Protein AF-A0A7J9Q6W5-F1 (afdb_monomer)

Mean predicted aligned error: 6.59 Å

Sequence (90 aa):
DRNQKYAEKIMEELKEKVPGLRIESDFKHNTIPSKVKDAEIMRIPYVIVVGDNEEKDKTIAVRTRGDKKIQQFSVKDFSAKLGKEIKERE

Structure (mmCIF, N/CA/C/O backbone):
data_AF-A0A7J9Q6W5-F1
#
_entry.id   AF-A0A7J9Q6W5-F1
#
loop_
_atom_site.group_PDB
_atom_site.id
_atom_site.type_symbol
_atom_site.label_atom_id
_atom_site.label_alt_id
_atom_site.label_comp_id
_atom_site.label_asym_id
_atom_site.label_entity_id
_atom_site.label_seq_id
_atom_site.pdbx_PDB_ins_code
_atom_site.Cartn_x
_atom_site.Cartn_y
_atom_site.Cartn_z
_atom_site.occupancy
_atom_site.B_iso_or_equiv
_atom_site.auth_seq_id
_atom_site.auth_comp_id
_atom_site.auth_asym_id
_atom_site.auth_atom_id
_atom_site.pdbx_PDB_model_num
ATOM 1 N N . ASP A 1 1 ? 17.468 -3.242 -2.441 1.00 54.22 1 ASP A N 1
ATOM 2 C CA . ASP A 1 1 ? 18.053 -2.338 -1.437 1.00 54.22 1 ASP A CA 1
ATOM 3 C C . ASP A 1 1 ? 17.504 -0.924 -1.381 1.00 54.22 1 ASP A C 1
ATOM 5 O O . ASP A 1 1 ? 17.040 -0.556 -0.314 1.00 54.22 1 ASP A O 1
ATOM 9 N N . ARG A 1 2 ? 17.522 -0.113 -2.449 1.00 65.31 2 ARG A N 1
ATOM 10 C CA . ARG A 1 2 ? 17.174 1.321 -2.319 1.00 65.31 2 ARG A CA 1
ATOM 11 C C . ARG A 1 2 ? 15.737 1.573 -1.837 1.00 65.31 2 ARG A C 1
ATOM 13 O O . ARG A 1 2 ? 15.545 2.310 -0.881 1.00 65.31 2 ARG A O 1
ATOM 20 N N . ASN A 1 3 ? 14.775 0.838 -2.385 1.00 70.25 3 ASN A N 1
ATOM 21 C CA . ASN A 1 3 ? 13.342 1.069 -2.168 1.00 70.25 3 ASN A CA 1
ATOM 22 C C . ASN A 1 3 ? 12.757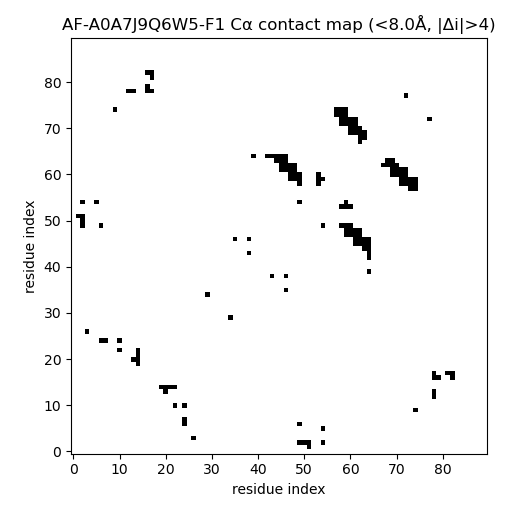 0.328 -0.959 1.00 70.25 3 ASN A C 1
ATOM 24 O O . ASN A 1 3 ? 11.578 0.475 -0.638 1.00 70.25 3 ASN A O 1
ATOM 28 N N . GLN A 1 4 ? 13.571 -0.493 -0.289 1.00 77.31 4 GLN A N 1
ATOM 29 C CA . GLN A 1 4 ? 13.120 -1.336 0.815 1.00 77.31 4 GLN A CA 1
ATOM 30 C C . GLN A 1 4 ? 12.710 -0.495 2.024 1.00 77.31 4 GLN A C 1
ATOM 32 O O . GLN A 1 4 ? 11.603 -0.653 2.531 1.00 77.31 4 GLN A O 1
ATOM 37 N N . LYS A 1 5 ? 13.535 0.495 2.387 1.00 81.12 5 LYS A N 1
ATOM 38 C CA . LYS A 1 5 ? 13.234 1.436 3.476 1.00 81.12 5 LYS A CA 1
ATOM 39 C C . LYS A 1 5 ? 11.948 2.221 3.230 1.00 81.12 5 LYS A C 1
ATOM 41 O O . LYS A 1 5 ? 11.194 2.485 4.163 1.00 81.12 5 LYS A O 1
ATOM 46 N N . TYR A 1 6 ? 11.699 2.611 1.981 1.00 81.62 6 TYR A N 1
ATOM 47 C CA . TYR A 1 6 ? 10.491 3.346 1.630 1.00 81.62 6 TYR A CA 1
ATOM 48 C C . TYR A 1 6 ? 9.246 2.457 1.724 1.00 81.62 6 TYR A C 1
ATOM 50 O O . TYR A 1 6 ? 8.248 2.859 2.318 1.00 81.62 6 TYR A O 1
ATOM 58 N N . ALA A 1 7 ? 9.323 1.222 1.227 1.00 80.81 7 ALA A N 1
ATOM 59 C CA . ALA A 1 7 ? 8.242 0.251 1.354 1.00 80.81 7 ALA A CA 1
ATOM 60 C C . ALA A 1 7 ? 7.935 -0.114 2.818 1.00 80.81 7 ALA A C 1
ATOM 62 O O . ALA A 1 7 ? 6.764 -0.184 3.180 1.00 80.81 7 ALA A O 1
ATOM 63 N N . GLU A 1 8 ? 8.953 -0.301 3.666 1.00 83.12 8 GLU A N 1
ATOM 64 C CA . GLU A 1 8 ? 8.765 -0.537 5.107 1.00 83.12 8 GLU A CA 1
ATOM 65 C C . GLU A 1 8 ? 8.062 0.643 5.781 1.00 83.12 8 GLU A C 1
ATOM 67 O O . GLU A 1 8 ? 7.073 0.451 6.484 1.00 83.12 8 GLU A O 1
ATOM 72 N N . LYS A 1 9 ? 8.480 1.875 5.474 1.00 84.94 9 LYS A N 1
ATOM 73 C CA . LYS A 1 9 ? 7.838 3.079 6.010 1.00 84.94 9 LYS A CA 1
ATOM 74 C C . LYS A 1 9 ? 6.364 3.188 5.612 1.00 84.94 9 LYS A C 1
ATOM 76 O O . LYS A 1 9 ? 5.522 3.533 6.437 1.00 84.94 9 LYS A O 1
ATOM 81 N N . ILE A 1 10 ? 6.041 2.886 4.354 1.00 83.19 10 ILE A N 1
ATOM 82 C CA . ILE A 1 10 ? 4.649 2.845 3.886 1.00 83.19 10 ILE A CA 1
ATOM 83 C C . ILE A 1 10 ? 3.869 1.755 4.614 1.00 83.19 10 ILE A C 1
ATOM 85 O O . ILE A 1 10 ? 2.720 1.971 4.988 1.00 83.19 10 ILE A O 1
ATOM 89 N N . MET A 1 11 ? 4.478 0.588 4.810 1.00 82.81 11 MET A N 1
ATOM 90 C CA . MET A 1 11 ? 3.857 -0.527 5.511 1.00 82.81 11 MET A CA 1
ATOM 91 C C . MET A 1 11 ? 3.495 -0.152 6.950 1.00 82.81 11 MET A C 1
ATOM 93 O O . MET A 1 11 ? 2.381 -0.449 7.377 1.00 82.81 11 MET A O 1
ATOM 97 N N . GLU A 1 12 ? 4.399 0.511 7.674 1.00 84.88 12 GLU A N 1
ATOM 98 C CA . GLU A 1 12 ? 4.133 1.031 9.019 1.00 84.88 12 GLU A CA 1
ATOM 99 C C . GLU A 1 12 ? 3.015 2.076 9.004 1.00 84.88 12 GLU A C 1
ATOM 101 O O . GLU A 1 12 ? 2.033 1.901 9.721 1.00 84.88 12 GLU A O 1
ATOM 106 N N . GLU A 1 13 ? 3.081 3.085 8.124 1.00 84.31 13 GLU A N 1
ATOM 107 C CA . GLU A 1 13 ? 2.020 4.099 8.010 1.00 84.31 13 GLU A CA 1
ATOM 108 C C . GLU A 1 13 ? 0.647 3.479 7.715 1.00 84.31 13 GLU A C 1
ATOM 110 O O . GLU A 1 13 ? -0.372 3.928 8.241 1.00 84.31 13 GLU A O 1
ATOM 115 N N . LEU A 1 14 ? 0.600 2.460 6.853 1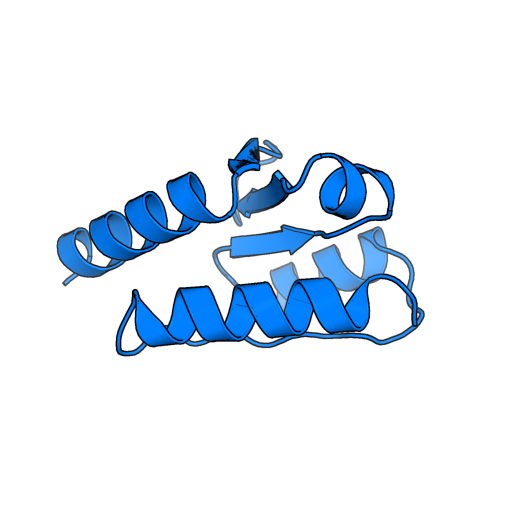.00 82.00 14 LEU A N 1
ATOM 116 C CA . LEU A 1 14 ? -0.633 1.765 6.501 1.00 82.00 14 LEU A CA 1
ATOM 117 C C . LEU A 1 14 ? -1.156 0.907 7.652 1.00 82.00 14 LEU A C 1
ATOM 119 O O . LEU A 1 14 ? -2.359 0.914 7.895 1.00 82.00 14 LEU A O 1
ATOM 123 N N . LYS A 1 15 ? -0.278 0.201 8.372 1.00 82.06 15 LYS A N 1
ATOM 124 C CA . LYS A 1 15 ? -0.656 -0.584 9.556 1.00 82.06 15 LYS A CA 1
ATOM 125 C C . LYS A 1 15 ? -1.151 0.300 10.698 1.00 82.06 15 LYS A C 1
ATOM 127 O O . LYS A 1 15 ? -2.133 -0.059 11.337 1.00 82.06 15 LYS A O 1
ATOM 132 N N . GLU A 1 16 ? -0.507 1.442 10.941 1.00 82.56 16 GLU A N 1
ATOM 133 C CA . GLU A 1 16 ? -0.945 2.407 11.959 1.00 82.56 16 GLU A CA 1
ATOM 134 C C . GLU A 1 16 ? -2.306 3.009 11.614 1.00 82.56 16 GLU A C 1
ATOM 136 O O . GLU A 1 16 ? -3.182 3.111 12.471 1.00 82.56 16 GLU A O 1
ATOM 141 N N . LYS A 1 17 ? -2.504 3.407 10.353 1.00 81.19 17 LYS A N 1
ATOM 142 C CA . LYS A 1 17 ? -3.751 4.055 9.927 1.00 81.19 17 LYS A CA 1
ATOM 143 C C . LYS A 1 17 ? -4.913 3.090 9.761 1.00 81.19 17 LYS A C 1
ATOM 145 O O . LYS A 1 17 ? -6.062 3.517 9.847 1.00 81.19 17 LYS A O 1
ATOM 150 N N . VAL A 1 18 ? -4.628 1.824 9.474 1.00 75.06 18 VAL A N 1
ATOM 151 C CA . VAL A 1 18 ? -5.642 0.824 9.157 1.00 75.06 18 VAL A CA 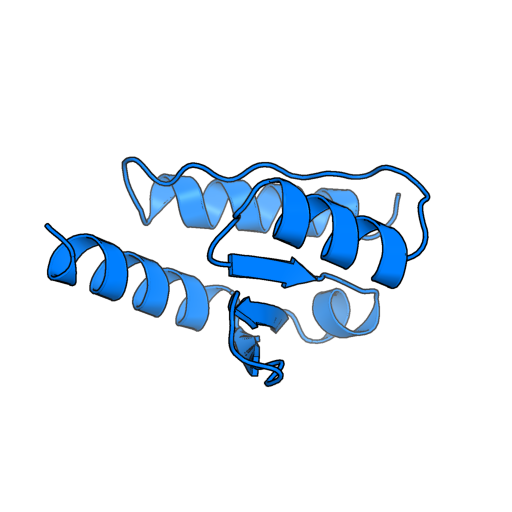1
ATOM 152 C C . VAL A 1 18 ? -5.466 -0.390 10.074 1.00 75.06 18 VAL A C 1
ATOM 154 O O . VAL A 1 18 ? -4.745 -1.335 9.730 1.00 75.06 18 VAL A O 1
ATOM 157 N N . PRO A 1 19 ? -6.121 -0.388 11.249 1.00 71.50 19 PRO A N 1
ATOM 158 C CA . PRO A 1 19 ? -6.039 -1.507 12.176 1.00 71.50 19 PRO A CA 1
ATOM 159 C C . PRO A 1 19 ? -6.604 -2.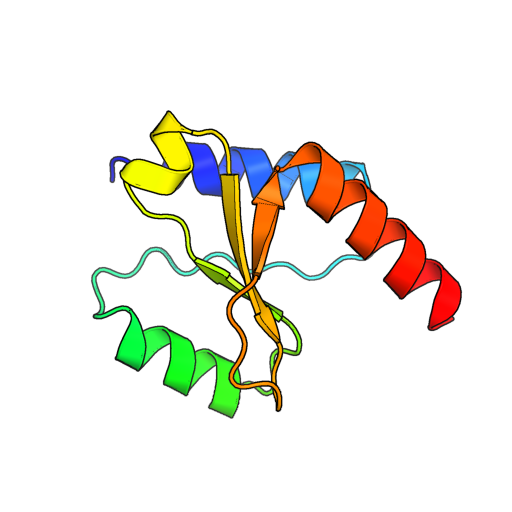774 11.521 1.00 71.50 19 PRO A C 1
ATOM 161 O O . PRO A 1 19 ? -7.695 -2.768 10.962 1.00 71.50 19 PRO A O 1
ATOM 164 N N . GLY A 1 20 ? -5.834 -3.866 11.563 1.00 70.56 20 GLY A N 1
ATOM 165 C CA . GLY A 1 20 ? -6.218 -5.153 10.967 1.00 70.56 20 GLY A CA 1
ATOM 166 C C . GLY A 1 20 ? -5.812 -5.351 9.501 1.00 70.56 20 GLY A C 1
ATOM 167 O O . GLY A 1 20 ? -6.034 -6.435 8.957 1.00 70.56 20 GLY A O 1
ATOM 168 N N . LEU A 1 21 ? -5.164 -4.368 8.861 1.00 78.81 21 LEU A N 1
ATOM 169 C CA . LEU A 1 21 ? -4.641 -4.526 7.503 1.00 78.81 21 LEU A CA 1
ATOM 170 C C . LEU A 1 21 ? -3.522 -5.579 7.463 1.00 78.81 21 LEU A C 1
ATOM 172 O O . LEU A 1 21 ? -2.446 -5.406 8.041 1.00 78.81 21 LEU A O 1
ATOM 176 N N . ARG A 1 22 ? -3.748 -6.660 6.709 1.00 79.25 22 ARG A N 1
ATOM 177 C CA . ARG A 1 22 ? -2.696 -7.622 6.361 1.00 79.25 22 ARG A CA 1
ATOM 178 C C . ARG A 1 22 ? -1.934 -7.116 5.147 1.00 79.25 22 ARG A C 1
ATOM 180 O O . ARG A 1 22 ? -2.445 -7.133 4.032 1.00 79.25 22 ARG A O 1
ATOM 187 N 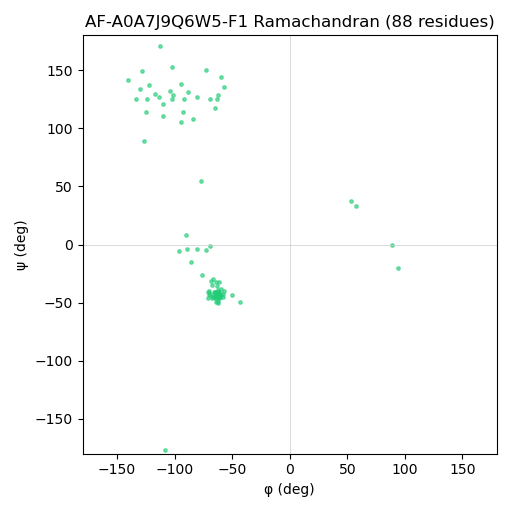N . ILE A 1 23 ? -0.707 -6.680 5.387 1.00 80.12 23 ILE A N 1
ATOM 188 C CA . ILE A 1 23 ? 0.238 -6.274 4.355 1.00 80.12 23 ILE A CA 1
ATOM 189 C C . ILE A 1 23 ? 1.498 -7.128 4.485 1.00 80.12 23 ILE A C 1
ATOM 191 O O . ILE A 1 23 ? 1.970 -7.377 5.595 1.00 80.12 23 ILE A O 1
ATOM 195 N N . GLU A 1 24 ? 2.018 -7.580 3.350 1.00 78.62 24 GLU A N 1
ATOM 196 C CA . GLU A 1 24 ? 3.238 -8.376 3.242 1.00 78.62 24 GLU A CA 1
ATOM 197 C C . GLU A 1 24 ? 4.136 -7.733 2.183 1.00 78.62 24 GLU A C 1
ATOM 199 O O . GLU A 1 24 ? 3.661 -7.322 1.122 1.00 78.62 24 GLU A O 1
ATOM 204 N N . SER A 1 25 ? 5.422 -7.588 2.490 1.00 73.56 25 SER A N 1
ATOM 205 C CA . SER A 1 25 ? 6.405 -6.960 1.613 1.00 73.56 25 SER A CA 1
ATOM 206 C C . SER A 1 25 ? 7.382 -8.010 1.088 1.00 73.56 25 SER A C 1
ATOM 208 O O . SER A 1 25 ? 8.212 -8.539 1.823 1.00 73.56 25 SER A O 1
ATOM 210 N N . ASP A 1 26 ? 7.304 -8.312 -0.211 1.00 71.00 26 ASP A N 1
ATOM 211 C CA . ASP A 1 26 ? 8.270 -9.198 -0.862 1.00 71.00 26 ASP A CA 1
ATOM 212 C C . ASP A 1 26 ? 9.398 -8.373 -1.502 1.00 71.00 26 ASP A C 1
ATOM 214 O O . ASP A 1 26 ? 9.237 -7.745 -2.555 1.00 71.00 26 ASP A O 1
ATOM 218 N N . PHE A 1 27 ? 10.572 -8.387 -0.867 1.00 67.31 27 PHE A N 1
ATOM 219 C CA . PHE A 1 27 ? 11.781 -7.699 -1.339 1.00 67.31 27 PHE A CA 1
ATOM 220 C C . PHE A 1 27 ? 12.669 -8.556 -2.246 1.00 67.31 27 PHE A C 1
ATOM 222 O O . PHE A 1 27 ? 13.771 -8.127 -2.595 1.00 67.31 27 PHE A O 1
ATOM 229 N N . LYS A 1 28 ? 12.226 -9.749 -2.670 1.00 67.69 28 LYS A N 1
ATOM 230 C CA . LYS A 1 28 ? 13.066 -10.626 -3.498 1.00 67.69 28 LYS A CA 1
ATOM 231 C C . LYS A 1 28 ? 13.443 -9.927 -4.798 1.00 67.69 28 LYS A C 1
ATOM 233 O O . LYS A 1 28 ? 12.638 -9.197 -5.378 1.00 67.69 28 LYS A O 1
ATOM 238 N N . HIS A 1 29 ? 14.653 -10.172 -5.284 1.00 60.41 29 HIS A N 1
ATOM 239 C CA . HIS A 1 29 ? 15.145 -9.626 -6.549 1.00 60.41 29 HIS A CA 1
ATOM 240 C C . HIS A 1 29 ? 14.547 -10.385 -7.751 1.00 60.41 29 HIS A C 1
ATOM 242 O O . HIS A 1 29 ? 15.259 -10.930 -8.585 1.00 60.41 29 HIS A O 1
ATOM 248 N N . ASN A 1 30 ? 13.217 -10.468 -7.807 1.00 69.06 30 ASN A N 1
ATOM 249 C CA . ASN A 1 30 ? 12.468 -11.071 -8.903 1.00 69.06 30 ASN A CA 1
ATOM 250 C C . ASN A 1 30 ? 11.883 -9.975 -9.794 1.00 69.06 30 ASN A C 1
ATOM 252 O O . ASN A 1 30 ? 11.568 -8.875 -9.334 1.00 69.06 30 ASN A O 1
ATOM 256 N N . THR A 1 31 ? 11.682 -10.294 -11.069 1.00 73.56 31 THR A N 1
ATOM 257 C CA . THR A 1 31 ? 11.005 -9.413 -12.021 1.00 73.56 31 THR A CA 1
ATOM 258 C C . THR A 1 31 ? 9.597 -9.054 -11.534 1.00 73.56 31 THR A C 1
ATOM 260 O O . THR A 1 31 ? 8.832 -9.924 -11.114 1.00 73.56 31 THR A O 1
ATOM 263 N N . ILE A 1 32 ? 9.232 -7.769 -11.644 1.00 75.94 32 ILE A N 1
ATOM 264 C CA . ILE A 1 32 ? 7.892 -7.230 -11.335 1.00 75.94 32 ILE A CA 1
ATOM 265 C C . ILE A 1 32 ? 6.756 -8.120 -11.884 1.00 75.94 32 ILE A C 1
ATOM 267 O O . ILE A 1 32 ? 5.875 -8.474 -11.102 1.00 75.94 32 ILE A O 1
ATOM 271 N N . PRO A 1 33 ? 6.754 -8.549 -13.167 1.00 76.31 33 PRO A N 1
ATOM 272 C CA . PRO A 1 33 ? 5.694 -9.418 -13.684 1.00 76.31 33 PRO A CA 1
ATOM 273 C C . PRO A 1 33 ? 5.592 -10.769 -12.966 1.00 76.31 33 PRO A C 1
ATOM 275 O O . PRO A 1 33 ? 4.487 -11.285 -12.824 1.00 76.31 33 PRO A O 1
ATOM 278 N N . SER A 1 34 ? 6.708 -11.325 -12.485 1.00 81.12 34 SER A N 1
ATOM 279 C CA . SER A 1 34 ? 6.704 -12.578 -11.725 1.00 81.12 34 SER A CA 1
ATOM 280 C C . SER A 1 34 ? 5.999 -12.395 -10.379 1.00 81.12 34 SER A C 1
ATOM 282 O O . SER A 1 34 ? 5.101 -13.158 -10.041 1.00 81.12 34 SER A O 1
ATOM 284 N N . LYS A 1 35 ? 6.310 -11.306 -9.663 1.00 76.12 35 LYS A N 1
ATOM 285 C CA . LYS A 1 35 ? 5.662 -10.970 -8.384 1.00 76.12 35 LYS A CA 1
ATOM 286 C C . LYS A 1 35 ? 4.175 -10.672 -8.523 1.00 76.12 35 LYS A C 1
ATOM 288 O O . LYS A 1 35 ? 3.390 -11.100 -7.688 1.00 76.12 35 LYS A O 1
ATOM 293 N N . VAL A 1 36 ? 3.784 -9.952 -9.577 1.00 76.19 36 VAL A N 1
ATOM 294 C CA . VAL A 1 36 ? 2.364 -9.696 -9.867 1.00 76.19 36 VAL A CA 1
ATOM 295 C C . VAL A 1 36 ? 1.633 -11.020 -10.072 1.00 76.19 36 VAL A C 1
ATOM 297 O O . VAL A 1 36 ? 0.568 -11.216 -9.498 1.00 76.19 36 VAL A O 1
ATOM 300 N N . LYS A 1 37 ? 2.236 -11.952 -10.816 1.00 80.06 37 LYS A N 1
ATOM 301 C CA . LYS A 1 37 ? 1.654 -13.272 -11.062 1.00 80.06 37 LYS A CA 1
ATOM 302 C C . LYS A 1 37 ? 1.536 -14.102 -9.780 1.00 80.06 37 LYS A C 1
ATOM 304 O O . LYS A 1 37 ? 0.496 -14.713 -9.563 1.00 80.06 37 LYS A O 1
ATOM 309 N N . ASP A 1 38 ? 2.548 -14.076 -8.913 1.00 82.12 38 ASP A N 1
ATOM 310 C CA . ASP A 1 38 ? 2.508 -14.723 -7.592 1.00 82.12 38 ASP A CA 1
ATOM 311 C C . ASP A 1 38 ? 1.397 -14.133 -6.709 1.00 82.12 38 ASP A C 1
ATOM 313 O O . ASP A 1 38 ? 0.577 -14.862 -6.157 1.00 82.12 38 ASP A O 1
ATOM 317 N N . ALA A 1 39 ? 1.282 -12.804 -6.664 1.00 81.19 39 ALA A N 1
ATOM 318 C CA . ALA A 1 39 ? 0.231 -12.117 -5.920 1.00 81.19 39 ALA A CA 1
ATOM 319 C C . ALA A 1 39 ? -1.181 -12.426 -6.459 1.00 81.19 39 ALA A C 1
ATOM 321 O O . ALA A 1 39 ? -2.130 -12.577 -5.684 1.00 81.19 39 ALA A O 1
ATOM 322 N N . GLU A 1 40 ? -1.331 -12.577 -7.779 1.00 78.25 40 GLU A N 1
ATOM 323 C CA . GLU A 1 40 ? -2.579 -13.034 -8.399 1.00 78.25 40 GLU A CA 1
ATOM 324 C C . GLU A 1 40 ? -2.923 -14.480 -8.007 1.00 78.25 40 GLU A C 1
ATOM 326 O O . GLU A 1 40 ? -4.091 -14.765 -7.710 1.00 78.25 40 GLU A O 1
ATOM 331 N N . ILE A 1 41 ? -1.924 -15.373 -7.954 1.00 83.62 41 ILE A N 1
ATOM 332 C CA . ILE A 1 41 ? -2.064 -16.770 -7.505 1.00 83.62 41 ILE A CA 1
ATOM 333 C C . ILE A 1 41 ? -2.469 -16.821 -6.028 1.00 83.62 41 ILE A C 1
ATOM 335 O O . ILE A 1 41 ? -3.410 -17.535 -5.675 1.00 83.62 41 ILE A O 1
ATOM 339 N N . MET A 1 42 ? -1.836 -16.005 -5.183 1.00 81.25 42 MET A N 1
ATOM 340 C CA . MET A 1 42 ? -2.165 -15.847 -3.762 1.00 81.25 42 MET A CA 1
ATOM 341 C C . MET A 1 42 ? -3.514 -15.150 -3.519 1.00 81.25 42 MET A C 1
ATOM 343 O O . MET A 1 42 ? -3.936 -14.996 -2.375 1.00 81.25 42 MET A O 1
ATOM 347 N N . ARG A 1 43 ? -4.223 -14.750 -4.585 1.00 80.31 43 ARG A N 1
ATOM 348 C CA . ARG A 1 43 ? -5.521 -14.060 -4.538 1.00 80.31 43 ARG A CA 1
ATOM 349 C C . ARG A 1 43 ? -5.479 -12.755 -3.739 1.00 80.31 43 ARG A C 1
ATOM 351 O O . ARG A 1 43 ? -6.484 -12.365 -3.145 1.00 80.31 43 ARG A O 1
ATOM 358 N N . ILE A 1 44 ? -4.348 -12.055 -3.771 1.00 81.38 44 ILE A N 1
ATOM 359 C CA . ILE A 1 44 ? -4.192 -10.771 -3.089 1.00 81.38 44 ILE A CA 1
ATOM 360 C C . ILE A 1 44 ? -5.054 -9.728 -3.817 1.00 81.38 44 ILE A C 1
ATOM 362 O O . ILE A 1 44 ? -4.908 -9.571 -5.028 1.00 81.38 44 ILE A O 1
ATOM 366 N N . PRO A 1 45 ? -5.967 -9.018 -3.128 1.00 80.62 45 PRO A N 1
ATOM 367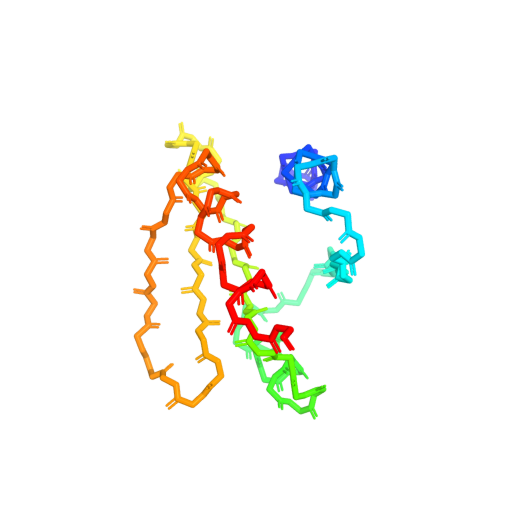 C CA . PRO A 1 45 ? -6.869 -8.057 -3.765 1.00 80.62 45 PRO A CA 1
ATOM 368 C C . PRO A 1 45 ? -6.140 -6.814 -4.292 1.00 80.62 45 PRO A C 1
ATOM 370 O O . PRO A 1 45 ? -6.549 -6.264 -5.313 1.00 80.62 45 PRO A O 1
ATOM 373 N N . TYR A 1 46 ? -5.053 -6.406 -3.632 1.00 82.38 46 TYR A N 1
ATOM 374 C CA . TYR A 1 46 ? -4.268 -5.220 -3.968 1.00 82.38 46 TYR A CA 1
ATOM 375 C C . TYR A 1 46 ? -2.775 -5.526 -3.980 1.00 82.38 46 TYR A C 1
ATOM 377 O O . TYR A 1 46 ? -2.218 -5.975 -2.983 1.00 82.38 46 TYR A O 1
ATOM 385 N N . VAL A 1 47 ? -2.118 -5.227 -5.096 1.00 84.62 47 VAL A N 1
ATOM 386 C CA . VAL A 1 47 ? -0.670 -5.353 -5.266 1.00 84.62 47 VAL A CA 1
ATOM 387 C C . VAL A 1 47 ? -0.075 -3.958 -5.348 1.00 84.62 47 VAL A C 1
ATOM 389 O O . VAL A 1 47 ? -0.444 -3.179 -6.225 1.00 84.62 47 VAL A O 1
ATOM 392 N N . ILE A 1 48 ? 0.842 -3.643 -4.438 1.00 83.38 48 ILE A N 1
ATOM 393 C CA . ILE A 1 48 ? 1.530 -2.353 -4.397 1.00 83.38 48 ILE A CA 1
ATOM 394 C C . ILE A 1 48 ? 2.918 -2.540 -5.003 1.00 83.38 48 ILE A C 1
ATOM 396 O O . ILE A 1 48 ? 3.661 -3.440 -4.615 1.00 83.38 48 ILE A O 1
ATOM 400 N N . VAL A 1 49 ? 3.263 -1.692 -5.962 1.00 82.69 49 VAL A N 1
ATOM 401 C CA . VAL A 1 49 ? 4.560 -1.668 -6.628 1.00 82.69 49 VAL A CA 1
ATOM 402 C C . VAL A 1 49 ? 5.227 -0.333 -6.323 1.00 82.69 49 VAL A C 1
ATOM 404 O O . VAL A 1 49 ? 4.628 0.731 -6.477 1.00 82.69 49 VAL A O 1
ATOM 407 N N . VAL A 1 50 ? 6.474 -0.415 -5.866 1.00 82.00 50 VAL A N 1
ATOM 408 C CA . VAL A 1 50 ? 7.317 0.729 -5.521 1.00 82.00 50 VAL A CA 1
ATOM 409 C C . VAL A 1 50 ? 8.608 0.612 -6.321 1.00 82.00 50 VAL A C 1
ATOM 411 O O . VAL A 1 50 ? 9.373 -0.333 -6.122 1.00 82.00 50 VAL A O 1
ATOM 414 N N . GLY A 1 51 ? 8.830 1.551 -7.235 1.00 81.88 51 GLY A N 1
ATOM 415 C CA . GLY A 1 51 ? 10.083 1.726 -7.964 1.00 81.88 51 GLY A CA 1
ATOM 416 C C . GLY A 1 51 ? 10.849 2.969 -7.510 1.00 81.88 51 GLY A C 1
ATOM 417 O O . GLY A 1 51 ? 10.456 3.661 -6.568 1.00 81.88 51 GLY A O 1
ATOM 418 N N . ASP A 1 52 ? 11.978 3.250 -8.168 1.00 80.94 52 ASP A N 1
ATOM 419 C CA . ASP A 1 52 ? 12.797 4.444 -7.895 1.00 80.94 52 ASP A CA 1
ATOM 420 C C . ASP A 1 52 ? 12.051 5.747 -8.209 1.00 80.94 52 ASP A C 1
ATOM 422 O O . ASP A 1 52 ? 12.266 6.756 -7.540 1.00 80.94 52 ASP A O 1
ATOM 426 N N . ASN A 1 53 ? 11.173 5.736 -9.215 1.00 80.94 53 ASN A N 1
ATOM 427 C CA . ASN A 1 53 ? 10.375 6.908 -9.572 1.00 80.94 53 ASN A CA 1
ATOM 428 C C . ASN A 1 53 ? 9.306 7.171 -8.507 1.00 80.94 53 ASN A C 1
ATOM 430 O O . ASN A 1 53 ? 9.187 8.281 -8.006 1.00 80.94 53 ASN A O 1
ATOM 434 N N . GLU A 1 54 ? 8.598 6.127 -8.084 1.00 82.31 54 GLU A N 1
ATOM 435 C CA . GLU A 1 54 ? 7.602 6.189 -7.019 1.00 82.31 54 GLU A CA 1
ATOM 436 C C . GLU A 1 54 ? 8.194 6.690 -5.696 1.00 82.31 54 GLU A C 1
ATOM 438 O O . GLU A 1 54 ? 7.607 7.552 -5.045 1.00 82.31 54 GLU A O 1
ATOM 443 N N . GLU A 1 55 ? 9.388 6.222 -5.320 1.00 81.50 55 GLU A N 1
ATOM 444 C CA . GLU A 1 55 ? 10.084 6.717 -4.128 1.00 81.50 55 GLU A CA 1
ATOM 445 C C . GLU A 1 55 ? 10.419 8.215 -4.234 1.00 81.50 55 GLU A C 1
ATOM 447 O O . GLU A 1 55 ? 10.203 8.964 -3.276 1.00 81.50 55 GLU A O 1
ATOM 452 N N . LYS A 1 56 ? 10.903 8.670 -5.398 1.00 82.25 56 LYS A N 1
ATOM 453 C CA . LYS A 1 56 ? 11.219 10.087 -5.639 1.00 82.25 56 LYS A CA 1
ATOM 454 C C . LYS A 1 56 ? 9.980 10.973 -5.567 1.00 82.25 56 LYS A C 1
ATOM 456 O O . LYS A 1 56 ? 10.012 12.010 -4.904 1.00 82.25 56 LYS A O 1
ATOM 461 N N . ASP A 1 57 ? 8.895 10.548 -6.203 1.00 83.44 57 ASP A N 1
ATOM 462 C CA . ASP A 1 57 ? 7.624 11.273 -6.245 1.00 83.44 57 ASP A CA 1
ATOM 463 C C . ASP A 1 57 ? 6.774 11.075 -4.978 1.00 83.44 57 ASP A C 1
ATOM 465 O O . ASP A 1 57 ? 5.724 11.697 -4.817 1.00 83.44 57 ASP A O 1
ATOM 469 N N . LYS A 1 58 ? 7.226 10.232 -4.041 1.00 81.38 58 LYS A N 1
ATOM 470 C CA . LYS A 1 58 ? 6.483 9.799 -2.848 1.00 81.38 58 LYS A CA 1
ATOM 471 C C . LYS A 1 58 ? 5.092 9.234 -3.175 1.00 81.38 58 LYS A C 1
ATOM 473 O O . LYS A 1 58 ? 4.118 9.454 -2.441 1.00 81.38 58 LYS A O 1
ATOM 478 N N . THR A 1 59 ? 5.009 8.512 -4.283 1.00 85.94 59 THR A N 1
ATOM 479 C CA . THR A 1 59 ? 3.805 7.841 -4.774 1.00 85.94 59 THR A CA 1
ATOM 480 C C . THR A 1 59 ? 3.977 6.328 -4.715 1.00 85.94 59 THR A C 1
ATOM 482 O O . THR A 1 59 ? 5.047 5.818 -4.402 1.00 85.94 59 THR A O 1
ATOM 485 N N . ILE A 1 60 ? 2.896 5.596 -4.960 1.00 87.12 60 ILE A N 1
ATOM 486 C CA . ILE A 1 60 ? 2.870 4.142 -5.064 1.00 87.12 60 ILE A CA 1
ATOM 487 C C . ILE A 1 60 ? 1.941 3.716 -6.189 1.00 87.12 60 ILE A C 1
ATOM 489 O O . ILE A 1 60 ? 0.865 4.288 -6.372 1.00 87.12 60 ILE A O 1
ATOM 493 N N . ALA A 1 61 ? 2.335 2.685 -6.928 1.00 87.25 61 ALA A N 1
ATOM 494 C CA . ALA A 1 61 ? 1.507 2.095 -7.964 1.00 87.25 61 ALA A CA 1
ATOM 495 C C . ALA A 1 61 ? 0.699 0.935 -7.375 1.00 87.25 61 ALA A C 1
ATOM 497 O O . ALA A 1 61 ? 1.247 -0.086 -6.970 1.00 87.25 61 ALA A O 1
ATOM 498 N N . VAL A 1 62 ? -0.618 1.083 -7.332 1.00 87.00 62 VAL A N 1
ATOM 499 C CA . VAL A 1 62 ? -1.552 0.089 -6.809 1.00 87.00 62 VAL A CA 1
ATOM 500 C C . VAL A 1 62 ? -2.241 -0.603 -7.971 1.00 87.00 62 VAL A C 1
ATOM 502 O O . VAL A 1 62 ? -2.754 0.034 -8.894 1.00 87.00 62 VAL A O 1
ATOM 505 N N . ARG A 1 63 ? -2.279 -1.928 -7.916 1.00 84.62 63 ARG A N 1
ATOM 506 C CA . ARG A 1 63 ? -2.918 -2.774 -8.913 1.00 84.62 63 ARG A CA 1
ATOM 507 C C . ARG A 1 63 ? -3.951 -3.658 -8.236 1.00 84.62 63 ARG A C 1
ATOM 509 O O . ARG A 1 63 ? -3.628 -4.367 -7.287 1.00 84.62 63 ARG A O 1
ATOM 516 N N . THR A 1 64 ? -5.185 -3.611 -8.713 1.00 83.88 64 THR A N 1
ATOM 517 C CA . THR A 1 64 ? -6.288 -4.377 -8.126 1.00 83.88 64 THR A CA 1
ATOM 518 C C . THR A 1 64 ? -6.460 -5.695 -8.861 1.00 83.88 64 THR A C 1
ATOM 520 O O . THR A 1 64 ? -6.408 -5.755 -10.087 1.00 83.88 64 THR A O 1
ATOM 523 N N . ARG A 1 65 ? -6.687 -6.775 -8.118 1.00 74.31 65 ARG A N 1
ATOM 524 C CA . ARG A 1 65 ? -6.968 -8.088 -8.695 1.00 74.31 65 ARG A CA 1
ATOM 525 C C . ARG A 1 65 ? -8.274 -8.055 -9.485 1.00 74.31 65 ARG A C 1
ATOM 527 O O . ARG A 1 65 ? -9.319 -7.718 -8.941 1.00 74.31 65 ARG A O 1
ATOM 534 N N . GLY A 1 66 ? -8.211 -8.463 -10.750 1.00 69.31 66 GLY A N 1
ATOM 535 C CA . GLY A 1 66 ? -9.350 -8.446 -11.677 1.00 69.31 66 GLY A CA 1
ATOM 536 C C . GLY A 1 66 ? -9.432 -7.179 -12.531 1.00 69.31 66 GLY A C 1
ATOM 537 O O . GLY A 1 66 ? -9.995 -7.225 -13.622 1.00 69.31 66 GLY A O 1
ATOM 538 N N . ASP A 1 67 ? -8.778 -6.097 -12.110 1.00 70.19 67 ASP A N 1
ATOM 539 C CA . ASP A 1 67 ? -8.671 -4.865 -12.881 1.00 70.19 67 ASP A CA 1
ATOM 540 C C . ASP A 1 67 ? -7.290 -4.774 -13.536 1.00 70.19 67 ASP A C 1
ATOM 542 O O . ASP A 1 67 ? -6.242 -4.816 -12.893 1.00 70.19 67 ASP A O 1
ATOM 546 N N . LYS A 1 68 ? -7.256 -4.595 -14.859 1.00 64.62 68 LYS A N 1
ATOM 547 C CA . LYS A 1 68 ? -5.986 -4.363 -15.572 1.00 64.62 68 LYS A CA 1
ATOM 548 C C . LYS A 1 68 ? -5.411 -2.965 -15.323 1.00 64.62 68 LYS A C 1
ATOM 550 O O . LYS A 1 68 ? -4.314 -2.677 -15.801 1.00 64.62 68 LYS A O 1
ATOM 555 N N . LYS A 1 69 ? -6.131 -2.102 -14.600 1.00 76.31 69 LYS A N 1
ATOM 556 C CA . LYS A 1 69 ? -5.726 -0.724 -14.335 1.00 76.31 69 LYS A CA 1
ATOM 557 C C . LYS A 1 69 ? -4.722 -0.666 -13.189 1.00 76.31 69 LYS A C 1
ATOM 559 O O . LYS A 1 69 ? -4.967 -1.157 -12.092 1.00 76.31 69 LYS A O 1
ATOM 564 N N . ILE A 1 70 ? -3.597 -0.023 -13.468 1.00 81.25 70 ILE A N 1
ATOM 565 C CA . ILE A 1 70 ? -2.636 0.409 -12.459 1.00 81.25 70 ILE A CA 1
ATOM 566 C C . ILE A 1 70 ? -3.036 1.835 -12.091 1.00 81.25 70 ILE A C 1
ATOM 568 O O . ILE A 1 70 ? -3.183 2.679 -12.975 1.00 81.25 70 ILE A O 1
ATOM 572 N N . GLN A 1 71 ? -3.255 2.091 -10.808 1.00 83.75 71 GLN A N 1
ATOM 573 C CA . GLN A 1 71 ? -3.564 3.417 -10.289 1.00 83.75 71 GLN A CA 1
ATOM 574 C C . GLN A 1 71 ? -2.406 3.877 -9.417 1.00 83.75 71 GLN A C 1
ATOM 576 O O . GLN A 1 71 ? -1.994 3.161 -8.509 1.00 83.75 71 GLN A O 1
ATOM 581 N N . GLN A 1 72 ? -1.876 5.063 -9.688 1.00 86.06 72 GLN A N 1
ATOM 582 C CA . GLN A 1 72 ? -0.892 5.674 -8.808 1.00 86.06 72 GLN A CA 1
ATOM 583 C C . GLN A 1 72 ? -1.604 6.492 -7.737 1.00 86.06 72 GLN A C 1
ATOM 585 O O . GLN A 1 72 ? -2.486 7.294 -8.037 1.00 86.06 72 GLN A O 1
ATOM 590 N N . PHE A 1 73 ? -1.203 6.282 -6.492 1.00 85.62 73 PHE A N 1
ATOM 591 C CA . PHE A 1 73 ? -1.687 7.022 -5.339 1.00 85.62 73 PHE A CA 1
ATOM 592 C C . PHE A 1 73 ? -0.510 7.557 -4.542 1.00 85.62 73 PHE A C 1
ATOM 594 O O . PHE A 1 73 ? 0.540 6.929 -4.459 1.00 85.62 73 PHE A O 1
ATOM 601 N N . SER A 1 74 ? -0.694 8.695 -3.889 1.00 86.94 74 SER A N 1
ATOM 602 C CA . SER A 1 74 ? 0.223 9.116 -2.833 1.00 8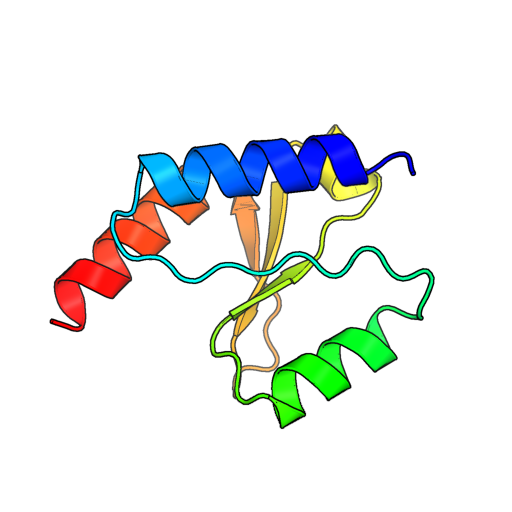6.94 74 SER A CA 1
ATOM 603 C C . SER A 1 74 ? 0.001 8.252 -1.594 1.00 86.94 74 SER A C 1
ATOM 605 O O . SER A 1 74 ? -1.128 7.846 -1.321 1.00 86.94 74 SER A O 1
ATOM 607 N N . VAL A 1 75 ? 1.042 8.032 -0.787 1.00 81.81 75 VAL A N 1
ATOM 608 C CA . VAL A 1 75 ? 0.958 7.234 0.460 1.00 81.81 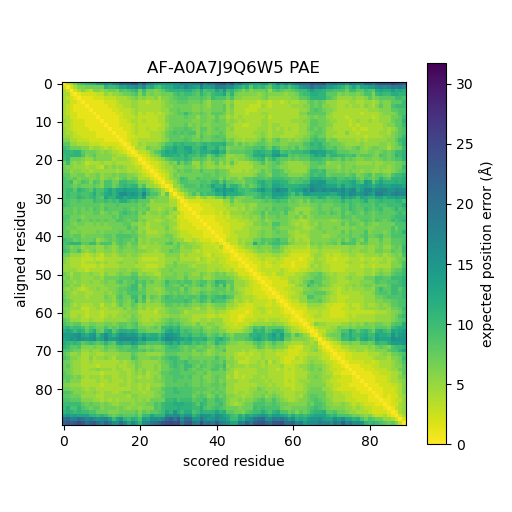75 VAL A CA 1
ATOM 609 C C . VAL A 1 75 ? -0.208 7.675 1.349 1.00 81.81 75 VAL A C 1
ATOM 611 O O . VAL A 1 75 ? -0.976 6.858 1.854 1.00 81.81 75 VAL A O 1
ATOM 614 N N . LYS A 1 76 ? -0.387 8.995 1.481 1.00 83.25 76 LYS A N 1
ATOM 615 C CA . LYS A 1 76 ? -1.490 9.594 2.241 1.00 83.25 76 LYS A CA 1
ATOM 616 C C . LYS A 1 76 ? -2.858 9.239 1.662 1.00 83.25 76 LYS A C 1
ATOM 618 O O . LYS A 1 76 ? -3.734 8.813 2.410 1.00 83.25 76 LYS A O 1
ATOM 623 N N . ASP A 1 77 ? -3.021 9.392 0.355 1.00 86.50 77 ASP A N 1
ATOM 624 C CA . ASP A 1 77 ? -4.294 9.162 -0.327 1.00 86.50 77 ASP A CA 1
ATOM 625 C C . ASP A 1 77 ? -4.684 7.682 -0.274 1.00 86.50 77 ASP A C 1
ATOM 627 O O . ASP A 1 77 ? -5.791 7.325 0.127 1.00 86.50 77 ASP A O 1
ATOM 631 N N . PHE A 1 78 ? -3.712 6.805 -0.533 1.00 84.44 78 PHE A N 1
ATOM 632 C CA . PHE A 1 78 ? -3.907 5.366 -0.452 1.00 84.44 78 PHE A CA 1
ATOM 633 C C . PHE A 1 78 ? -4.280 4.906 0.957 1.00 84.44 78 PHE A C 1
ATOM 635 O O . PHE A 1 78 ? -5.186 4.092 1.108 1.00 84.44 78 PHE A O 1
ATOM 642 N N . SER A 1 79 ? -3.646 5.465 1.994 1.00 82.44 79 SER A N 1
ATOM 643 C CA . SER A 1 79 ? -3.987 5.145 3.384 1.00 82.44 79 SER A CA 1
ATOM 644 C C . SER A 1 79 ? -5.425 5.534 3.747 1.00 82.44 79 SER A C 1
ATOM 646 O O . SER A 1 79 ? -6.125 4.769 4.408 1.00 82.44 79 S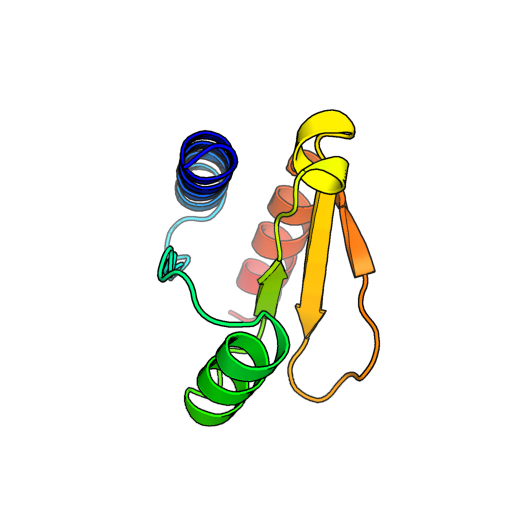ER A O 1
ATOM 648 N N . ALA A 1 80 ? -5.901 6.680 3.251 1.00 84.69 80 ALA A N 1
ATOM 649 C CA . ALA A 1 80 ? -7.278 7.119 3.451 1.00 84.69 80 ALA A CA 1
ATOM 650 C C . ALA A 1 80 ? -8.272 6.248 2.667 1.00 84.69 80 ALA A C 1
ATOM 652 O O . ALA A 1 80 ? -9.334 5.901 3.186 1.00 84.69 80 ALA A O 1
ATOM 653 N N . LYS A 1 81 ? -7.919 5.868 1.433 1.00 84.19 81 LYS A N 1
ATOM 654 C CA . LYS A 1 81 ? -8.728 4.984 0.590 1.00 84.19 81 LYS A CA 1
ATOM 655 C C . LYS A 1 81 ? -8.858 3.589 1.201 1.00 84.19 81 LYS A C 1
ATOM 657 O O . LYS A 1 81 ? -9.978 3.119 1.352 1.00 84.19 81 LYS A O 1
ATOM 662 N N . LEU A 1 82 ? -7.750 2.967 1.611 1.00 81.81 82 LEU A N 1
ATOM 663 C CA . LEU A 1 82 ? -7.752 1.659 2.277 1.00 81.81 82 LEU A CA 1
ATOM 664 C C . LEU A 1 82 ? -8.587 1.666 3.557 1.00 81.81 82 LEU A C 1
ATOM 666 O O . LEU A 1 82 ? -9.386 0.758 3.763 1.00 81.81 82 LEU A O 1
ATOM 670 N N . GLY A 1 83 ? -8.428 2.694 4.398 1.00 79.44 83 GLY A N 1
ATOM 671 C CA . GLY A 1 83 ? -9.203 2.817 5.631 1.00 79.44 83 GLY A CA 1
ATOM 672 C C . GLY A 1 83 ? -10.708 2.919 5.375 1.00 79.44 83 GLY A C 1
ATOM 673 O O . GLY A 1 83 ? -11.491 2.275 6.068 1.00 79.44 83 GLY A O 1
ATOM 674 N N . LYS A 1 84 ? -11.123 3.678 4.349 1.00 82.12 84 LYS A N 1
ATOM 675 C CA . LYS A 1 84 ? -12.530 3.726 3.924 1.00 82.12 84 LYS A CA 1
ATOM 676 C C . LYS A 1 84 ? -13.009 2.381 3.402 1.00 82.12 84 LYS A C 1
ATOM 678 O O . LYS A 1 84 ? -14.068 1.928 3.805 1.00 82.12 84 LYS A O 1
ATOM 683 N N . GLU A 1 85 ? -12.231 1.751 2.533 1.00 79.75 85 GLU A N 1
ATOM 684 C CA . GLU A 1 85 ? -12.656 0.529 1.863 1.00 79.75 85 GLU A CA 1
ATOM 685 C C . GLU A 1 85 ? -12.779 -0.654 2.824 1.00 79.75 85 GLU A C 1
ATOM 687 O O . GLU A 1 85 ? -13.690 -1.456 2.676 1.00 79.75 85 GLU A O 1
ATOM 692 N N . ILE A 1 86 ? -11.912 -0.742 3.836 1.00 75.94 86 ILE A N 1
ATOM 693 C CA . ILE A 1 86 ? -12.016 -1.755 4.895 1.00 75.94 86 ILE A CA 1
ATOM 694 C C . ILE A 1 86 ? -13.230 -1.494 5.782 1.00 75.94 86 ILE A C 1
ATOM 696 O O . ILE A 1 86 ? -13.979 -2.424 6.052 1.00 75.94 86 ILE A O 1
ATOM 700 N N . LYS A 1 87 ? -13.476 -0.233 6.155 1.00 75.38 87 LYS A N 1
ATOM 701 C CA . LYS A 1 87 ? -14.645 0.150 6.956 1.00 75.38 87 LYS A CA 1
ATOM 702 C C . LYS A 1 87 ? -15.975 -0.036 6.216 1.00 75.38 87 LYS A C 1
ATOM 704 O O . LYS A 1 87 ? -16.994 -0.244 6.854 1.00 75.38 87 LYS A O 1
ATOM 709 N N . GLU A 1 88 ? -15.972 0.087 4.891 1.00 74.75 88 GLU A N 1
ATOM 710 C CA . GLU A 1 88 ? -17.156 -0.089 4.038 1.00 74.75 88 GLU A CA 1
ATOM 711 C C . GLU A 1 88 ? -17.394 -1.560 3.650 1.00 74.75 88 GLU A C 1
ATOM 713 O O . GLU A 1 88 ? -18.479 -1.907 3.189 1.00 74.75 88 GLU A O 1
ATOM 718 N N . ARG A 1 89 ? -16.390 -2.432 3.832 1.00 61.56 89 ARG A N 1
ATOM 719 C CA . ARG A 1 89 ? -16.495 -3.885 3.615 1.00 61.56 89 ARG A CA 1
ATOM 720 C C . ARG A 1 89 ? -16.789 -4.704 4.877 1.00 61.56 89 ARG A C 1
ATOM 722 O O . ARG A 1 89 ? -16.964 -5.915 4.727 1.00 61.56 89 ARG A O 1
ATOM 729 N N . GLU A 1 90 ? -16.812 -4.088 6.059 1.00 48.81 90 GLU A N 1
ATOM 730 C CA . GLU A 1 90 ? -17.383 -4.662 7.295 1.00 48.81 90 GLU A CA 1
ATOM 731 C C . GLU A 1 90 ? -18.908 -4.508 7.316 1.00 48.81 90 GLU A C 1
ATOM 733 O O . GLU A 1 90 ? -19.580 -5.512 7.644 1.00 48.81 90 GLU A O 1
#

Nearest PDB structures (foldseek):
  2el9-assembly1_B  TM=8.943E-01  e=6.759E-04  Escherichia coli
  1kmm-assembly1_A  TM=9.015E-01  e=1.465E-03  Escherichia coli
  2el9-assembly2_C  TM=8.965E-01  e=1.666E-03  Escherichia coli
  5xio-assembly1_A  TM=8.783E-01  e=3.175E-03  Cryptosporidium parvum Iowa II
  5xio-assembly1_B  TM=7.921E-01  e=2.976E-03  Cryptosporidium parvum Iowa II

pLDDT: mean 78.71, std 7.18, range [48.81, 87.25]

Radius of gyration: 12.69 Å; Cα contacts (8 Å, |Δi|>4): 84; chains: 1; bounding box: 35×28×28 Å

Foldseek 3Di:
DVCPVVVVVLVVVLCVLAPPDDDDDDPDPDDPVVVVVVCLVVVPQKDWDDDPVCVVVQWIWIDGRPDPDTDIDHSVRVSVVVNVVVVVVD

Solvent-accessible surface area (backbone atoms only — not comparable to full-atom values): 5456 Å² total; per-residue (Å²): 118,87,58,52,64,57,52,50,52,51,51,50,54,39,41,73,69,24,81,88,62,89,80,84,86,85,82,68,99,62,58,68,72,58,54,52,51,50,38,56,72,73,62,43,63,67,46,78,46,74,50,76,64,26,62,73,72,53,36,35,39,38,32,41,64,95,48,92,58,74,45,78,35,40,62,69,56,46,41,54,49,51,39,49,52,55,65,73,72,109

Secondary structure (DSSP, 8-state):
-TTHHHHHHHHHHHHHHSTT--------S--HHHHHHHHHHTT-SEEEE--HHHHHHTEEEEEETT---EEEEEHHHHHHHHHHHHHHH-